Protein AF-A0A379VVF3-F1 (afdb_monomer_lite)

pLDDT: mean 82.68, std 16.9, range [34.91, 97.44]

Secondary structure (DSSP, 8-state):
---EETTEE-S--------TT----EE-TTS-EEEEEEGGGTEEEEEEE-TTS-EEEEEEEEEE--TT--------------------

Foldseek 3Di:
DFDDDVNDGDDDDDDDPDLAPWDDWDADPVRFWIWTFSQQQQKIAIFGQDPSGDTHQDVVRIDGHPHRPRDDDDDDDPPDDDDPDDDD

Sequence (88 aa):
MTRLQDGLPVELVDVVEGLDGCHSANITPDNRTLWVPALKQDRICLFTLSDDGHLVAKEPAEVNTVEGQARVIWSSTRIDNMPIASMN

Radius of gyration: 17.02 Å; chains: 1; bounding box: 47×21×50 Å

InterPro domains:
  IPR011045 Nitrous oxide reductase, N-terminal [SSF50974] (10-83)
  IPR015943 WD40/YVTN repeat-like-containing domain superfamily [G3DSA:2.130.10.10] (1-72)
  IPR019405 Lactonase, 7-bladed beta-propeller [PF10282] (21-69)

Structure (mmCIF, N/CA/C/O backbone):
data_AF-A0A379VVF3-F1
#
_entry.id   AF-A0A379VVF3-F1
#
loop_
_atom_site.group_PDB
_atom_site.id
_atom_site.type_symbol
_atom_site.label_atom_id
_atom_site.label_alt_id
_atom_site.label_comp_id
_atom_site.label_asym_id
_atom_site.label_entity_id
_atom_site.label_seq_id
_atom_site.pdbx_PDB_ins_code
_atom_site.Cartn_x
_atom_site.Cartn_y
_atom_site.Cartn_z
_atom_site.occupancy
_atom_site.B_iso_or_equiv
_atom_site.auth_seq_id
_atom_site.auth_comp_id
_atom_site.auth_asym_id
_atom_site.auth_atom_id
_atom_site.pdbx_PDB_model_num
ATOM 1 N N . MET A 1 1 ? -0.398 2.121 -8.907 1.00 58.94 1 MET A N 1
ATOM 2 C CA . MET A 1 1 ? 0.933 2.008 -9.543 1.00 58.94 1 MET A CA 1
ATOM 3 C C . MET A 1 1 ? 0.709 1.814 -11.026 1.00 58.94 1 MET A C 1
ATOM 5 O O . MET A 1 1 ? -0.187 1.059 -11.371 1.00 58.94 1 MET A O 1
ATOM 9 N N . THR A 1 2 ? 1.467 2.492 -11.882 1.00 64.56 2 THR A N 1
ATOM 10 C CA . THR A 1 2 ? 1.324 2.333 -13.335 1.00 64.56 2 THR A CA 1
ATOM 11 C C . THR A 1 2 ? 2.523 1.566 -13.850 1.00 64.56 2 THR A C 1
ATOM 13 O O . THR A 1 2 ? 3.657 2.013 -13.678 1.00 64.56 2 THR A O 1
ATOM 16 N N . ARG A 1 3 ? 2.283 0.394 -14.439 1.00 72.81 3 ARG A N 1
ATOM 17 C CA . 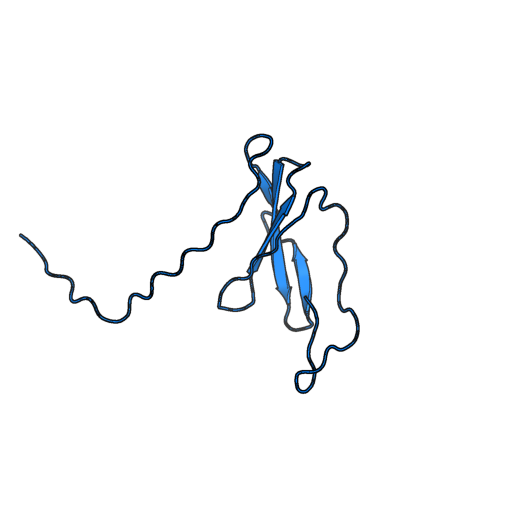ARG A 1 3 ? 3.349 -0.386 -15.062 1.00 72.81 3 ARG A CA 1
ATOM 18 C C . ARG A 1 3 ? 3.916 0.416 -16.231 1.00 72.81 3 ARG A C 1
ATOM 20 O O . ARG A 1 3 ? 3.167 1.036 -16.985 1.00 72.81 3 ARG A O 1
ATOM 27 N N . LEU A 1 4 ? 5.240 0.421 -16.346 1.00 80.44 4 LEU A N 1
ATOM 28 C CA . LEU A 1 4 ? 5.937 1.0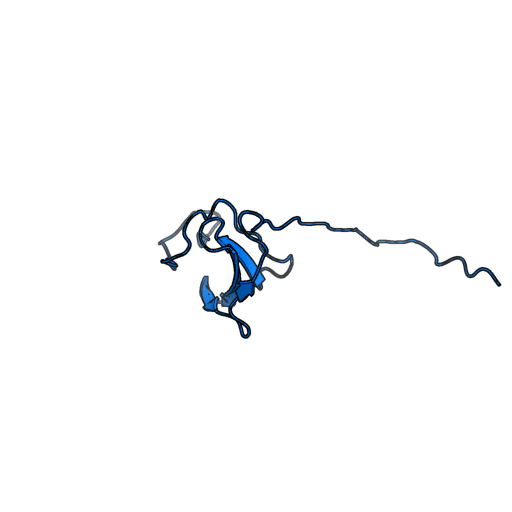79 -17.443 1.00 80.44 4 LEU A CA 1
ATOM 29 C C . LEU A 1 4 ? 6.556 0.033 -18.369 1.00 80.44 4 LEU A C 1
ATOM 31 O O . LEU A 1 4 ? 7.111 -0.962 -17.901 1.00 80.44 4 LEU A O 1
ATOM 35 N N . GLN A 1 5 ? 6.503 0.294 -19.668 1.00 81.19 5 GLN A N 1
ATOM 36 C CA . GLN A 1 5 ? 7.235 -0.432 -20.700 1.00 81.19 5 GLN A CA 1
ATOM 37 C C . GLN A 1 5 ? 8.019 0.605 -21.502 1.00 81.19 5 GLN A C 1
ATOM 39 O O . GLN A 1 5 ? 7.438 1.569 -21.990 1.00 81.19 5 GLN A O 1
ATOM 44 N N . ASP A 1 6 ? 9.346 0.481 -21.530 1.00 86.00 6 ASP A N 1
ATOM 45 C CA . ASP A 1 6 ? 10.251 1.483 -22.119 1.00 86.00 6 ASP A CA 1
ATOM 46 C C . ASP A 1 6 ? 10.027 2.910 -21.578 1.00 86.00 6 ASP A C 1
ATOM 48 O O . ASP A 1 6 ? 10.124 3.908 -22.289 1.00 86.00 6 ASP A O 1
ATOM 52 N N . GLY A 1 7 ? 9.697 3.010 -20.285 1.00 84.31 7 GLY A N 1
ATOM 53 C CA . GLY A 1 7 ? 9.404 4.279 -19.613 1.00 84.31 7 GLY A CA 1
ATOM 54 C C . GLY A 1 7 ? 8.013 4.851 -19.903 1.00 84.31 7 GLY A C 1
ATOM 55 O O . GLY A 1 7 ? 7.663 5.891 -19.347 1.00 84.31 7 GLY A O 1
ATOM 56 N N . LEU A 1 8 ? 7.202 4.176 -20.720 1.00 85.19 8 LEU A N 1
ATOM 57 C CA . LEU A 1 8 ? 5.845 4.593 -21.050 1.00 85.19 8 LEU A CA 1
ATOM 58 C C . LEU A 1 8 ? 4.816 3.859 -20.184 1.00 85.19 8 LEU A C 1
ATOM 60 O O . LEU A 1 8 ? 4.895 2.635 -20.066 1.00 85.19 8 LEU A O 1
ATOM 64 N N . PRO A 1 9 ? 3.837 4.574 -19.601 1.00 82.62 9 PRO A N 1
ATOM 65 C CA . PRO A 1 9 ? 2.654 3.967 -19.006 1.00 82.62 9 PRO A CA 1
ATOM 66 C C . PRO A 1 9 ? 1.988 2.972 -19.953 1.00 82.62 9 PRO A C 1
ATOM 68 O O . PRO A 1 9 ? 1.708 3.307 -21.103 1.00 82.62 9 PRO A O 1
ATOM 71 N N . VAL A 1 10 ? 1.712 1.772 -19.456 1.00 85.19 10 VAL A N 1
ATOM 72 C CA . VAL A 1 10 ? 0.884 0.781 -20.153 1.00 85.19 10 VAL A CA 1
ATOM 73 C C . VAL A 1 10 ? -0.509 0.722 -19.528 1.00 85.19 10 VAL A C 1
ATOM 75 O O . VAL A 1 10 ? -0.945 1.658 -18.853 1.00 85.19 10 VAL A O 1
ATOM 78 N N . GLU A 1 11 ? -1.228 -0.367 -19.780 1.00 86.94 11 GLU A N 1
ATOM 79 C CA . GLU A 1 11 ? -2.538 -0.626 -19.202 1.00 86.94 11 GLU A CA 1
ATOM 80 C C . GLU A 1 11 ? -2.540 -0.605 -17.667 1.00 86.94 11 GLU A C 1
ATOM 82 O O . GLU A 1 11 ? -1.543 -0.876 -16.987 1.00 86.94 11 GLU A O 1
ATOM 87 N N . LEU A 1 12 ? -3.706 -0.260 -17.126 1.00 87.81 12 LEU A N 1
ATOM 88 C CA . LEU A 1 12 ? -3.992 -0.364 -15.706 1.00 87.81 12 LEU A CA 1
ATOM 89 C C . LEU A 1 12 ? -3.934 -1.839 -15.295 1.00 87.81 12 LEU A C 1
ATOM 91 O O . LEU A 1 12 ? -4.676 -2.652 -15.835 1.00 87.81 12 LEU A O 1
ATOM 95 N N . VAL A 1 13 ? -3.065 -2.160 -14.337 1.00 90.88 13 VAL A N 1
ATOM 96 C CA . VAL A 1 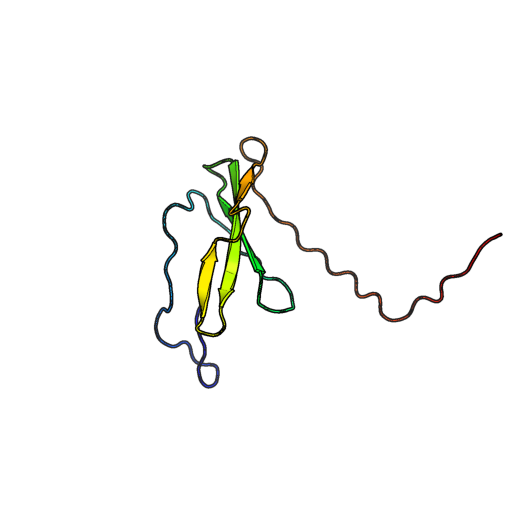13 ? -2.871 -3.543 -13.870 1.00 90.88 13 VAL A CA 1
ATOM 97 C C . VAL A 1 13 ? -3.855 -3.904 -12.761 1.00 90.88 13 VAL A C 1
ATOM 99 O O . VAL A 1 13 ? -4.375 -5.015 -12.742 1.00 90.88 13 VAL A O 1
ATOM 102 N N . ASP A 1 14 ? -4.114 -2.976 -11.835 1.00 92.31 14 ASP A N 1
ATOM 103 C CA . ASP A 1 14 ? -4.898 -3.275 -10.638 1.00 92.31 14 ASP A CA 1
ATOM 104 C C . ASP A 1 14 ? -5.614 -2.042 -10.067 1.00 92.31 14 ASP A C 1
ATOM 106 O O . ASP A 1 14 ? -5.122 -0.912 -10.179 1.00 92.31 14 ASP A O 1
ATOM 110 N N . VAL A 1 15 ? -6.761 -2.281 -9.426 1.00 92.88 15 VAL A N 1
ATOM 111 C CA . VAL A 1 15 ? -7.578 -1.291 -8.709 1.00 92.88 15 VAL A CA 1
ATOM 112 C C . VAL A 1 15 ? -7.977 -1.875 -7.361 1.00 92.88 15 VAL A C 1
ATOM 114 O O . VAL A 1 15 ? -8.633 -2.910 -7.292 1.00 92.88 15 VAL A O 1
ATOM 117 N N . VAL A 1 16 ? -7.625 -1.170 -6.286 1.00 92.94 16 VAL A N 1
ATOM 118 C CA . VAL A 1 16 ? -8.024 -1.538 -4.925 1.00 92.94 16 VAL A CA 1
ATOM 119 C C . VAL A 1 16 ? -9.123 -0.596 -4.454 1.00 92.94 16 VAL A C 1
ATOM 121 O O . VAL A 1 16 ? -8.899 0.604 -4.290 1.00 92.94 16 VAL A O 1
ATOM 124 N N . GLU A 1 17 ? -10.303 -1.160 -4.226 1.00 94.25 17 GLU A N 1
ATOM 125 C CA . GLU A 1 17 ? -11.480 -0.454 -3.721 1.00 94.25 17 GLU A CA 1
ATOM 126 C C . GLU A 1 17 ? -11.514 -0.413 -2.183 1.00 94.25 17 GLU A C 1
ATOM 128 O O . GLU A 1 17 ? -10.795 -1.143 -1.499 1.00 94.25 17 GLU A O 1
ATOM 133 N N . GLY A 1 18 ? -12.389 0.427 -1.620 1.00 93.44 18 GLY A N 1
ATOM 134 C CA . GLY A 1 18 ? -12.674 0.437 -0.178 1.00 93.44 18 GLY A CA 1
ATOM 135 C C . GLY A 1 18 ? -11.622 1.126 0.700 1.00 93.44 18 GLY A C 1
ATOM 136 O O . GLY A 1 18 ? -11.573 0.864 1.902 1.00 93.44 18 GLY A O 1
ATOM 137 N N . LEU A 1 19 ? -10.801 2.009 0.125 1.00 93.38 19 LEU A N 1
ATOM 138 C CA . LEU A 1 19 ? -9.762 2.790 0.812 1.00 93.38 19 LEU A CA 1
ATOM 139 C C . LEU A 1 19 ? -10.201 4.249 1.034 1.00 93.38 19 LEU A C 1
ATOM 141 O O . LEU A 1 19 ? -9.624 5.192 0.483 1.00 93.38 19 LEU A O 1
ATOM 145 N N . ASP A 1 20 ? -11.250 4.457 1.829 1.00 93.50 20 ASP A N 1
ATOM 146 C CA . ASP A 1 20 ? -11.866 5.778 1.979 1.00 93.50 20 ASP A CA 1
ATOM 147 C C . ASP A 1 20 ? -10.939 6.796 2.660 1.00 93.50 20 ASP A C 1
ATOM 149 O O . ASP A 1 20 ? -10.389 6.580 3.742 1.00 93.50 20 ASP A O 1
ATOM 153 N N . GLY A 1 21 ? -10.794 7.969 2.039 1.00 90.19 21 GLY A N 1
ATOM 154 C CA . GLY A 1 21 ? -9.887 9.010 2.535 1.00 90.19 21 GLY A CA 1
ATOM 155 C C . GLY A 1 21 ? -8.405 8.725 2.266 1.00 90.19 21 GLY A C 1
ATOM 156 O O . GLY A 1 21 ? -7.545 9.404 2.836 1.00 90.19 21 GLY A O 1
ATOM 157 N N . CYS A 1 22 ? -8.100 7.752 1.402 1.00 91.06 22 CYS A N 1
ATOM 158 C CA . CYS A 1 22 ? -6.764 7.575 0.853 1.00 91.06 22 CYS A CA 1
ATOM 159 C C . CYS A 1 22 ? -6.305 8.839 0.115 1.00 91.06 22 CYS A C 1
ATOM 161 O O . CYS A 1 22 ? -7.018 9.393 -0.722 1.00 91.06 22 CYS A O 1
ATOM 163 N N . HIS A 1 23 ? -5.110 9.309 0.461 1.00 88.50 23 HIS A N 1
ATOM 164 C CA . HIS A 1 23 ? -4.501 10.524 -0.093 1.00 88.50 23 HIS A CA 1
ATOM 165 C C . HIS A 1 23 ? -2.997 10.367 -0.353 1.00 88.50 23 HIS A C 1
ATOM 167 O O . HIS A 1 23 ? -2.358 11.265 -0.900 1.00 88.50 23 HIS A O 1
ATOM 173 N N . SER A 1 24 ? -2.419 9.229 0.031 1.00 90.00 24 SER A N 1
ATOM 174 C CA . SER A 1 24 ? -1.038 8.868 -0.252 1.00 90.00 24 SER A CA 1
ATOM 175 C C . SER A 1 24 ? -0.905 7.354 -0.364 1.00 90.00 24 SER A C 1
ATOM 177 O O . SER A 1 24 ? -1.707 6.591 0.167 1.00 90.00 24 SER A O 1
ATOM 179 N N . ALA A 1 25 ? 0.144 6.923 -1.048 1.00 91.94 25 ALA A N 1
ATOM 180 C CA . ALA A 1 25 ? 0.624 5.555 -1.015 1.00 91.94 25 ALA A CA 1
ATOM 181 C C . ALA A 1 25 ? 2.145 5.621 -0.976 1.00 91.94 25 ALA A C 1
ATOM 183 O O . ALA A 1 25 ? 2.752 6.440 -1.672 1.00 91.94 25 ALA A O 1
ATOM 184 N N . ASN A 1 26 ? 2.768 4.789 -0.152 1.00 92.50 26 ASN A N 1
ATOM 185 C CA . ASN A 1 26 ? 4.214 4.788 -0.026 1.00 92.50 26 ASN A CA 1
ATOM 186 C C . ASN A 1 26 ? 4.776 3.385 -0.197 1.00 92.50 26 ASN A C 1
ATOM 188 O O . ASN A 1 26 ? 4.278 2.447 0.420 1.00 92.50 26 ASN A O 1
ATOM 192 N N . ILE A 1 27 ? 5.821 3.255 -1.010 1.00 93.00 27 ILE A N 1
ATOM 193 C CA . ILE A 1 27 ? 6.446 1.972 -1.319 1.00 93.00 27 ILE A CA 1
ATOM 194 C C . ILE A 1 27 ? 7.844 1.876 -0.710 1.00 93.00 27 ILE A C 1
ATOM 196 O O . ILE A 1 27 ? 8.574 2.867 -0.654 1.00 93.00 27 ILE A O 1
ATOM 200 N N . THR A 1 28 ? 8.202 0.686 -0.235 1.00 91.06 28 THR A N 1
ATOM 201 C CA . THR A 1 28 ? 9.546 0.376 0.258 1.00 91.06 28 THR A CA 1
ATOM 202 C C . THR A 1 28 ? 10.602 0.426 -0.857 1.00 91.06 28 THR A C 1
ATOM 204 O O . THR A 1 28 ? 10.262 0.198 -2.015 1.00 91.06 28 THR A O 1
ATOM 207 N N . PRO A 1 29 ? 11.892 0.688 -0.542 1.00 89.75 29 PRO A N 1
ATOM 208 C CA . PRO A 1 29 ? 12.965 0.779 -1.540 1.00 89.75 29 PRO A CA 1
ATOM 209 C C . PRO A 1 29 ? 13.179 -0.481 -2.384 1.00 89.75 29 PRO A C 1
ATOM 211 O O . PRO A 1 29 ? 13.719 -0.395 -3.481 1.00 89.75 29 PRO A O 1
ATOM 214 N N . ASP A 1 30 ? 12.772 -1.645 -1.877 1.00 91.25 30 ASP A N 1
ATOM 215 C CA . ASP A 1 30 ? 12.787 -2.911 -2.616 1.00 91.25 30 ASP A CA 1
ATOM 216 C C . ASP A 1 30 ? 11.615 -3.047 -3.606 1.00 91.25 30 ASP A C 1
ATOM 218 O O . ASP A 1 30 ? 11.513 -4.054 -4.300 1.00 91.25 30 ASP A O 1
ATOM 222 N N . ASN A 1 31 ? 10.730 -2.047 -3.680 1.00 90.88 31 ASN A N 1
ATOM 223 C CA . ASN A 1 31 ? 9.498 -2.031 -4.463 1.00 90.88 31 ASN A CA 1
ATOM 224 C C . ASN A 1 31 ? 8.523 -3.173 -4.136 1.00 90.88 31 ASN A C 1
ATOM 226 O O . ASN A 1 31 ? 7.726 -3.560 -4.988 1.00 90.88 31 ASN A O 1
ATOM 230 N N . ARG A 1 32 ? 8.548 -3.714 -2.909 1.00 94.06 32 ARG A N 1
ATOM 231 C CA . ARG A 1 32 ? 7.695 -4.857 -2.541 1.00 94.06 32 ARG A CA 1
ATOM 232 C C . ARG A 1 32 ? 6.557 -4.532 -1.606 1.00 94.06 32 ARG A C 1
ATOM 234 O O . ARG A 1 32 ? 5.542 -5.208 -1.699 1.00 94.06 32 ARG A O 1
ATOM 241 N N . THR A 1 33 ? 6.688 -3.565 -0.705 1.00 95.44 33 THR A N 1
ATOM 242 C CA . THR A 1 33 ? 5.660 -3.295 0.307 1.00 95.44 33 THR A CA 1
ATOM 243 C C . THR A 1 33 ? 5.086 -1.900 0.137 1.00 95.44 33 THR A C 1
ATOM 245 O O . THR A 1 33 ? 5.802 -0.907 0.250 1.00 95.44 33 THR A O 1
ATOM 248 N N . LEU A 1 34 ? 3.777 -1.838 -0.097 1.00 95.44 34 LEU A N 1
ATOM 249 C CA . LEU A 1 34 ? 3.006 -0.609 -0.199 1.00 95.44 34 LEU A CA 1
ATOM 250 C C . LEU A 1 34 ? 2.224 -0.375 1.097 1.00 95.44 34 LEU A C 1
ATOM 252 O O . LEU A 1 34 ? 1.539 -1.272 1.582 1.00 95.44 34 LEU A O 1
ATOM 256 N N . TRP A 1 35 ? 2.302 0.844 1.615 1.00 95.75 35 TRP A N 1
ATOM 257 C CA . TRP A 1 35 ? 1.547 1.321 2.767 1.00 95.75 35 TRP A CA 1
ATOM 258 C C . TRP A 1 35 ? 0.559 2.382 2.306 1.00 95.75 35 TRP A C 1
ATOM 260 O O . TRP A 1 35 ? 0.959 3.369 1.679 1.00 95.75 35 TRP A O 1
ATOM 270 N N . VAL A 1 36 ? -0.721 2.179 2.611 1.00 95.56 36 VAL A N 1
ATOM 271 C CA . VAL A 1 36 ? -1.806 3.045 2.144 1.00 95.56 36 VAL A CA 1
ATOM 272 C C . VAL A 1 36 ? -2.680 3.467 3.326 1.00 95.56 36 VAL A C 1
ATOM 274 O O . VAL A 1 36 ? -3.442 2.649 3.843 1.00 95.56 36 VAL A O 1
ATOM 277 N N . PRO A 1 37 ? -2.575 4.722 3.797 1.00 94.50 37 PRO A N 1
ATOM 278 C CA . PRO A 1 37 ? -3.458 5.237 4.836 1.00 94.50 37 PRO A CA 1
ATOM 279 C C . PRO A 1 37 ? -4.886 5.418 4.308 1.00 94.50 37 PRO A C 1
ATOM 281 O O . PRO A 1 37 ? -5.079 6.076 3.288 1.00 94.50 37 PRO A O 1
ATOM 284 N N . ALA A 1 38 ? -5.885 4.907 5.028 1.00 93.06 38 ALA A N 1
ATOM 285 C CA . ALA A 1 38 ? -7.300 5.154 4.762 1.00 93.06 38 ALA A CA 1
ATOM 286 C C . ALA A 1 38 ? -7.881 6.014 5.893 1.00 93.06 38 ALA A C 1
ATOM 288 O O . ALA A 1 38 ? -8.375 5.510 6.900 1.00 93.06 38 ALA A O 1
ATOM 289 N N . LEU A 1 39 ? -7.759 7.339 5.746 1.00 88.94 39 LEU A N 1
ATOM 290 C CA . LEU A 1 39 ? -8.011 8.306 6.822 1.00 88.94 39 LEU A CA 1
ATOM 291 C C . LEU A 1 39 ? -9.422 8.240 7.409 1.00 88.94 39 LEU A C 1
ATOM 293 O O . LEU A 1 39 ? -9.584 8.473 8.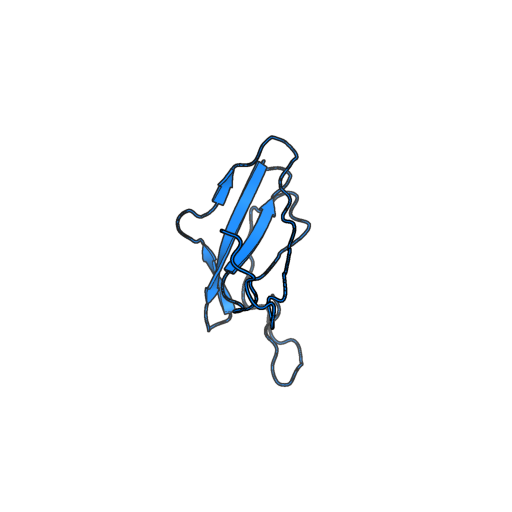597 1.00 88.94 39 LEU A O 1
ATOM 297 N N . LYS A 1 40 ? -10.437 7.926 6.599 1.00 91.50 40 LYS A N 1
ATOM 298 C CA . LYS A 1 40 ? -11.826 7.835 7.080 1.00 91.50 40 LYS A CA 1
ATOM 299 C C . LYS A 1 40 ? -12.147 6.497 7.753 1.00 91.50 40 LYS A C 1
ATOM 301 O O . LYS A 1 40 ? -13.287 6.283 8.146 1.00 91.50 40 LYS A O 1
ATOM 306 N N . GLN A 1 41 ? -11.176 5.590 7.811 1.00 93.00 41 GLN A N 1
ATOM 307 C CA . GLN A 1 41 ? -11.332 4.219 8.293 1.00 93.00 41 GLN A CA 1
ATOM 308 C C . GLN A 1 41 ? -10.323 3.880 9.398 1.00 93.00 41 GLN A C 1
ATOM 310 O O . GLN A 1 41 ? -10.252 2.727 9.805 1.00 93.00 41 GLN A O 1
ATOM 315 N N . ASP A 1 42 ? -9.523 4.857 9.844 1.00 92.94 42 ASP A N 1
ATOM 316 C CA . ASP A 1 42 ? -8.572 4.726 10.953 1.00 92.94 42 ASP A CA 1
ATOM 317 C C . ASP A 1 42 ? -7.648 3.511 10.844 1.00 92.94 42 ASP A C 1
ATOM 319 O O . ASP A 1 42 ? -7.350 2.827 11.822 1.00 92.94 42 ASP A O 1
ATOM 323 N N . ARG A 1 43 ? -7.174 3.247 9.625 1.00 93.50 43 ARG A N 1
ATOM 324 C CA . ARG A 1 43 ? -6.284 2.127 9.327 1.00 93.50 43 ARG A CA 1
ATOM 325 C C . ARG A 1 43 ? -5.242 2.482 8.284 1.00 93.50 43 ARG A C 1
ATOM 327 O O . ARG A 1 43 ? -5.428 3.365 7.442 1.00 93.50 43 ARG A O 1
ATOM 334 N N . ILE A 1 44 ? -4.152 1.731 8.301 1.00 95.44 44 ILE A N 1
ATOM 335 C CA . ILE A 1 44 ? -3.152 1.710 7.240 1.00 95.44 44 ILE A CA 1
ATOM 336 C C . ILE A 1 44 ? -3.166 0.313 6.631 1.00 95.44 44 ILE A C 1
ATOM 338 O O . ILE A 1 44 ? -2.863 -0.655 7.320 1.00 95.44 44 ILE A O 1
ATOM 342 N N . CYS A 1 45 ? -3.515 0.216 5.351 1.00 96.56 45 CYS A N 1
ATOM 343 C CA . CYS A 1 45 ? -3.529 -1.042 4.609 1.00 96.56 45 CYS A CA 1
ATOM 344 C C . CYS A 1 45 ? -2.126 -1.362 4.084 1.00 96.56 45 CYS A C 1
ATOM 346 O O . CYS A 1 45 ? -1.405 -0.464 3.632 1.00 96.56 45 CYS A O 1
ATOM 348 N N . LEU A 1 46 ? -1.750 -2.639 4.129 1.00 96.56 46 LEU A N 1
ATOM 349 C CA . LEU A 1 46 ? -0.466 -3.128 3.654 1.00 96.56 46 LEU A CA 1
ATOM 350 C C . LEU A 1 46 ? -0.664 -4.079 2.480 1.00 96.56 46 LEU A C 1
ATOM 352 O O . LEU A 1 46 ? -1.360 -5.090 2.583 1.00 96.56 46 LEU A O 1
ATOM 356 N N . PHE A 1 47 ? 0.046 -3.799 1.392 1.00 97.44 47 PHE A N 1
ATOM 357 C CA . PHE A 1 47 ? 0.053 -4.649 0.209 1.00 97.44 47 PHE A CA 1
ATOM 358 C C . PHE A 1 47 ? 1.470 -5.084 -0.133 1.00 97.44 47 PHE A C 1
ATOM 360 O O . PHE A 1 47 ? 2.433 -4.334 0.038 1.00 97.44 47 PHE A O 1
ATOM 367 N N . THR A 1 48 ? 1.595 -6.295 -0.656 1.00 97.06 48 THR A N 1
ATOM 368 C CA . THR A 1 48 ? 2.741 -6.706 -1.448 1.00 97.06 48 THR A CA 1
ATOM 369 C C . THR A 1 48 ? 2.474 -6.392 -2.916 1.00 97.06 48 THR A C 1
ATOM 371 O O . THR A 1 48 ? 1.447 -6.799 -3.448 1.00 97.06 48 THR A O 1
ATOM 374 N N . LEU A 1 49 ? 3.404 -5.687 -3.563 1.00 95.31 49 LEU A N 1
ATOM 375 C CA . LEU A 1 49 ? 3.440 -5.550 -5.017 1.00 95.31 49 LEU A CA 1
ATOM 376 C C . LEU A 1 49 ? 4.118 -6.796 -5.595 1.00 95.31 49 LEU A C 1
ATOM 378 O O . LEU A 1 49 ? 5.320 -7.005 -5.387 1.00 95.31 49 LEU A O 1
ATOM 382 N N . SER A 1 50 ? 3.341 -7.647 -6.258 1.00 93.88 50 SER A N 1
ATOM 383 C CA . SER A 1 50 ? 3.842 -8.851 -6.922 1.00 93.88 50 SER A CA 1
ATOM 384 C C . SER A 1 50 ? 4.605 -8.512 -8.204 1.00 93.88 50 SER A C 1
ATOM 386 O O . SER A 1 50 ? 4.573 -7.386 -8.702 1.00 93.88 50 SER A O 1
ATOM 388 N N . ASP A 1 51 ? 5.330 -9.496 -8.739 1.00 91.12 51 ASP A N 1
ATOM 389 C CA . ASP A 1 51 ? 6.211 -9.301 -9.901 1.00 91.12 51 ASP A CA 1
ATOM 390 C C . ASP A 1 51 ? 5.431 -8.989 -11.191 1.00 91.12 51 ASP A C 1
ATOM 392 O O . ASP A 1 51 ? 5.958 -8.364 -12.109 1.00 91.12 51 ASP A O 1
ATOM 396 N N . ASP A 1 52 ? 4.161 -9.390 -11.246 1.00 89.94 52 ASP A N 1
ATOM 397 C CA . ASP A 1 52 ? 3.211 -9.072 -12.315 1.00 89.94 52 ASP A CA 1
ATOM 398 C C . ASP A 1 52 ? 2.499 -7.719 -12.117 1.00 89.94 52 ASP A C 1
ATOM 400 O O . ASP A 1 52 ? 1.787 -7.261 -13.009 1.00 89.94 52 ASP A O 1
ATOM 404 N N . GLY A 1 53 ? 2.751 -7.033 -10.999 1.00 90.31 53 GLY A N 1
ATOM 405 C CA . GLY A 1 53 ? 2.237 -5.697 -10.710 1.00 90.31 53 GLY A CA 1
ATOM 406 C C . GLY A 1 53 ? 0.915 -5.653 -9.939 1.00 90.31 53 GLY A C 1
ATOM 407 O O . GLY A 1 53 ? 0.412 -4.550 -9.717 1.00 90.31 53 GLY A O 1
ATOM 408 N N . HIS A 1 54 ? 0.374 -6.797 -9.510 1.00 93.62 54 HIS A N 1
ATOM 409 C CA . HIS A 1 54 ? -0.818 -6.853 -8.659 1.00 93.62 54 HIS A CA 1
ATOM 410 C C . HIS A 1 54 ? -0.524 -6.484 -7.196 1.00 93.62 54 HIS A C 1
ATOM 412 O O . HIS A 1 54 ? 0.587 -6.648 -6.683 1.00 93.62 54 HIS A O 1
ATOM 418 N N . LEU A 1 55 ? -1.539 -5.960 -6.507 1.00 95.38 55 LEU A N 1
ATOM 419 C CA . LEU A 1 55 ? -1.481 -5.630 -5.087 1.00 95.38 55 LEU A CA 1
ATOM 420 C C . LEU A 1 55 ? -2.154 -6.732 -4.271 1.00 95.38 55 LEU A C 1
ATOM 422 O O . LEU A 1 55 ? -3.372 -6.876 -4.255 1.00 95.38 55 LEU A O 1
ATOM 426 N N . VAL A 1 56 ? -1.349 -7.492 -3.535 1.00 96.81 56 VAL A N 1
ATOM 427 C CA . VAL A 1 56 ? -1.828 -8.578 -2.673 1.00 96.81 56 VAL A CA 1
ATOM 428 C C . VAL A 1 56 ? -1.818 -8.107 -1.226 1.00 96.81 56 VAL A C 1
ATOM 430 O O . VAL A 1 56 ? -0.776 -7.678 -0.733 1.00 96.81 56 VAL A O 1
ATOM 433 N N . ALA A 1 57 ? -2.952 -8.180 -0.528 1.00 96.44 57 ALA A N 1
ATOM 434 C CA . ALA A 1 57 ? -3.007 -7.845 0.896 1.00 96.44 57 ALA A CA 1
ATOM 435 C C . ALA A 1 57 ? -2.004 -8.697 1.697 1.00 96.44 57 ALA A C 1
ATOM 437 O O . ALA A 1 57 ? 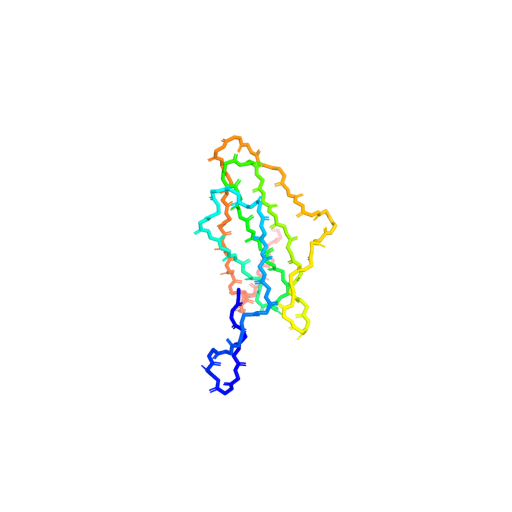-1.848 -9.895 1.449 1.00 96.44 57 ALA A O 1
ATOM 438 N N . LYS A 1 58 ? -1.293 -8.071 2.639 1.00 97.25 58 LYS A N 1
ATOM 439 C CA . LYS A 1 58 ? -0.374 -8.788 3.536 1.00 97.25 58 LYS A CA 1
ATOM 440 C C . LYS A 1 58 ? -1.137 -9.503 4.656 1.00 97.25 58 LYS A C 1
ATOM 442 O O . LYS A 1 58 ? -2.342 -9.343 4.795 1.00 97.25 58 LYS A O 1
ATOM 447 N N . GLU A 1 59 ? -0.404 -10.256 5.475 1.00 94.44 59 GLU A N 1
ATOM 448 C CA . GLU A 1 59 ? -0.866 -10.735 6.779 1.00 94.44 59 GLU A CA 1
ATOM 449 C C . GLU A 1 59 ? 0.060 -10.155 7.871 1.00 94.44 59 GLU A C 1
ATOM 451 O O . GLU A 1 59 ? 1.259 -10.461 7.864 1.00 94.44 59 GLU A O 1
ATOM 456 N N . PRO A 1 60 ? -0.438 -9.284 8.768 1.00 93.31 60 PRO A N 1
ATOM 457 C CA . PRO A 1 60 ? -1.786 -8.710 8.758 1.00 93.31 60 PRO A CA 1
ATOM 458 C C . PRO A 1 60 ? -2.009 -7.781 7.550 1.00 93.31 60 PRO A C 1
ATOM 460 O O . PRO A 1 60 ? -1.070 -7.149 7.056 1.00 93.31 60 PRO A O 1
ATOM 463 N N . ALA A 1 61 ? -3.259 -7.685 7.090 1.00 94.50 61 ALA A N 1
ATOM 464 C CA . ALA A 1 61 ? -3.636 -6.852 5.940 1.00 94.50 61 ALA A CA 1
ATOM 465 C C . ALA A 1 61 ? -3.614 -5.352 6.251 1.00 94.50 61 ALA A C 1
ATOM 467 O O . ALA A 1 61 ? -3.481 -4.520 5.352 1.00 94.50 61 ALA A O 1
ATOM 468 N N . GLU A 1 62 ? -3.736 -4.999 7.526 1.00 94.75 62 GLU A N 1
ATOM 469 C CA . GLU A 1 62 ? -3.836 -3.623 7.977 1.00 94.75 62 GLU A CA 1
ATOM 470 C C . GLU A 1 62 ? -3.306 -3.452 9.400 1.00 94.75 62 GLU A C 1
ATOM 472 O O . GLU A 1 62 ? -3.203 -4.398 10.184 1.00 94.75 62 GLU A O 1
ATOM 477 N N . VAL A 1 63 ? -2.974 -2.208 9.724 1.00 93.75 63 VAL A N 1
ATOM 478 C CA . VAL A 1 63 ? -2.663 -1.754 11.076 1.00 93.75 63 VAL A CA 1
ATOM 479 C C . VAL A 1 63 ? -3.669 -0.673 11.445 1.00 93.75 63 VAL A C 1
ATOM 481 O O . VAL A 1 63 ? -3.797 0.322 10.730 1.00 93.75 63 VAL A O 1
ATOM 484 N N . ASN A 1 64 ? -4.365 -0.854 12.567 1.00 93.00 64 ASN A N 1
ATOM 485 C CA . ASN A 1 64 ? -5.290 0.149 13.090 1.00 93.00 64 ASN A CA 1
ATOM 486 C C . ASN A 1 64 ? -4.531 1.367 13.622 1.00 93.00 64 ASN A C 1
ATOM 488 O O . ASN A 1 64 ? -3.480 1.242 14.256 1.00 93.00 64 ASN A O 1
ATOM 492 N N . THR A 1 65 ? -5.092 2.546 13.394 1.00 87.38 65 THR A N 1
ATOM 493 C CA . THR A 1 65 ? -4.613 3.818 13.924 1.00 87.38 65 THR A CA 1
ATOM 494 C C . THR A 1 65 ? -5.641 4.415 14.871 1.00 87.38 65 THR A C 1
ATOM 496 O O . THR A 1 65 ? -6.775 3.959 14.973 1.00 87.38 65 THR A O 1
ATOM 499 N N . VAL A 1 66 ? -5.238 5.463 15.581 1.00 87.69 66 VAL A N 1
ATOM 500 C CA . VAL A 1 66 ? -6.185 6.298 16.325 1.00 87.69 66 VAL A CA 1
ATOM 501 C C . VAL A 1 66 ? -7.056 7.079 15.335 1.00 87.69 66 VAL A C 1
ATOM 503 O O . VAL A 1 66 ? -6.603 7.364 14.221 1.00 87.69 66 VAL A O 1
ATOM 506 N N . GLU A 1 67 ? -8.268 7.445 15.757 1.00 85.50 67 GLU A N 1
ATOM 507 C CA . GLU A 1 67 ? -9.225 8.199 14.941 1.00 85.50 67 GLU A CA 1
ATOM 508 C C . GLU A 1 67 ? -8.587 9.438 14.289 1.00 85.50 67 GLU A C 1
ATOM 510 O O . GLU A 1 67 ? -7.952 10.257 14.962 1.00 85.50 67 GLU A O 1
ATOM 515 N N . GLY A 1 68 ? -8.720 9.555 12.965 1.00 75.06 68 GLY A N 1
ATOM 516 C CA . GLY A 1 68 ? -8.250 10.697 12.176 1.00 75.06 68 GLY A CA 1
ATOM 517 C C . GLY A 1 68 ? -6.728 10.825 12.026 1.00 75.06 68 GLY A C 1
ATOM 518 O O . GLY A 1 68 ? -6.257 11.858 11.551 1.00 75.06 68 GLY A O 1
ATOM 519 N N . GLN A 1 69 ? -5.942 9.812 12.413 1.00 77.50 69 GLN A N 1
ATOM 520 C CA . GLN A 1 69 ? -4.469 9.868 12.426 1.00 77.50 69 GLN A CA 1
ATOM 521 C C . GLN A 1 69 ? -3.791 8.932 11.410 1.00 77.50 69 GLN A C 1
ATOM 523 O O . GLN A 1 69 ? -2.579 8.718 11.492 1.00 77.50 69 GLN A O 1
ATOM 528 N N . ALA A 1 70 ? -4.523 8.372 10.438 1.00 76.12 70 ALA A N 1
ATOM 529 C CA . ALA A 1 70 ? -3.924 7.490 9.436 1.00 76.12 70 ALA A CA 1
ATOM 530 C C . ALA A 1 70 ? -2.948 8.269 8.534 1.00 76.12 70 ALA A C 1
ATOM 532 O O . ALA A 1 70 ? -3.338 8.953 7.583 1.00 76.12 70 ALA A O 1
ATOM 533 N N . ARG A 1 71 ? -1.652 8.167 8.843 1.00 79.06 71 ARG A N 1
ATOM 534 C CA . ARG A 1 71 ? -0.567 8.830 8.118 1.00 79.06 71 ARG A CA 1
ATOM 535 C C . ARG A 1 71 ? 0.694 7.973 8.163 1.00 79.06 71 ARG A C 1
ATOM 537 O O . ARG A 1 71 ? 0.997 7.357 9.180 1.00 79.06 71 ARG A O 1
ATOM 544 N N . VAL A 1 72 ? 1.456 7.974 7.073 1.00 73.88 72 VAL A N 1
ATOM 545 C CA . VAL A 1 72 ? 2.761 7.303 6.981 1.00 73.88 72 VAL A CA 1
ATOM 546 C C . VAL A 1 72 ? 3.826 8.361 6.708 1.00 73.88 72 VAL A C 1
ATOM 548 O O . VAL A 1 72 ? 3.680 9.175 5.797 1.00 73.88 72 VAL A O 1
ATOM 551 N N . ILE A 1 73 ? 4.892 8.370 7.512 1.00 76.31 73 ILE A N 1
ATOM 552 C CA . ILE A 1 73 ? 6.073 9.217 7.300 1.00 76.31 73 ILE A CA 1
ATOM 553 C C . ILE A 1 73 ? 7.236 8.304 6.926 1.00 76.31 73 ILE A C 1
ATOM 555 O O . ILE A 1 73 ? 7.576 7.391 7.674 1.00 76.31 73 ILE A O 1
ATOM 559 N N . TRP A 1 74 ? 7.851 8.569 5.776 1.00 62.28 74 TRP A N 1
ATOM 560 C CA . TRP A 1 74 ? 9.076 7.900 5.354 1.00 62.28 74 TRP A CA 1
ATOM 561 C C . TRP A 1 74 ? 10.299 8.619 5.915 1.00 62.28 74 TRP A C 1
ATOM 563 O O . TRP A 1 74 ? 10.481 9.812 5.673 1.00 62.28 74 TRP A O 1
ATOM 573 N N . SER A 1 75 ? 11.165 7.888 6.615 1.00 68.69 75 SER A N 1
ATOM 574 C CA . SER A 1 75 ? 12.529 8.320 6.908 1.00 68.69 75 SER A CA 1
ATOM 575 C C . SER A 1 75 ? 13.511 7.316 6.306 1.00 68.69 75 SER A C 1
ATOM 577 O O . SER A 1 75 ? 13.413 6.111 6.515 1.00 68.69 75 SER A O 1
ATOM 579 N N . SER A 1 76 ? 14.447 7.819 5.504 1.00 60.50 76 SER A N 1
ATOM 580 C CA . SER A 1 76 ? 15.591 7.053 5.014 1.00 60.50 76 SER A CA 1
ATOM 581 C C . SER A 1 76 ? 16.834 7.665 5.638 1.00 60.50 76 SER A C 1
ATOM 583 O O . SER A 1 76 ? 17.189 8.803 5.327 1.00 60.50 76 SER A O 1
ATOM 585 N N . THR A 1 77 ? 17.475 6.937 6.549 1.00 56.28 77 THR A N 1
ATOM 586 C CA . THR A 1 77 ? 18.807 7.300 7.033 1.00 56.28 77 THR A CA 1
ATOM 587 C C . THR A 1 77 ? 19.810 6.539 6.188 1.00 56.28 77 THR A C 1
ATOM 589 O O . THR A 1 77 ? 19.934 5.321 6.300 1.00 56.28 77 THR A O 1
ATOM 592 N N . ARG A 1 78 ? 20.542 7.254 5.335 1.00 53.81 78 ARG A N 1
ATOM 593 C CA . ARG A 1 78 ? 21.693 6.692 4.634 1.00 53.81 78 ARG A CA 1
ATOM 594 C C . ARG A 1 78 ? 22.811 6.463 5.656 1.00 53.81 78 ARG A C 1
ATOM 596 O O . ARG A 1 78 ? 23.553 7.391 5.959 1.00 53.81 78 ARG A O 1
ATOM 603 N N . ILE A 1 79 ? 22.911 5.258 6.223 1.00 55.00 79 ILE A N 1
ATOM 604 C CA . ILE A 1 79 ? 24.063 4.857 7.046 1.00 55.00 79 ILE A CA 1
ATOM 605 C C . ILE A 1 79 ? 25.143 4.316 6.109 1.00 55.00 79 ILE A C 1
ATOM 607 O O . ILE A 1 79 ? 25.469 3.136 6.122 1.00 55.00 79 ILE A O 1
ATOM 611 N N . ASP A 1 80 ? 25.701 5.197 5.28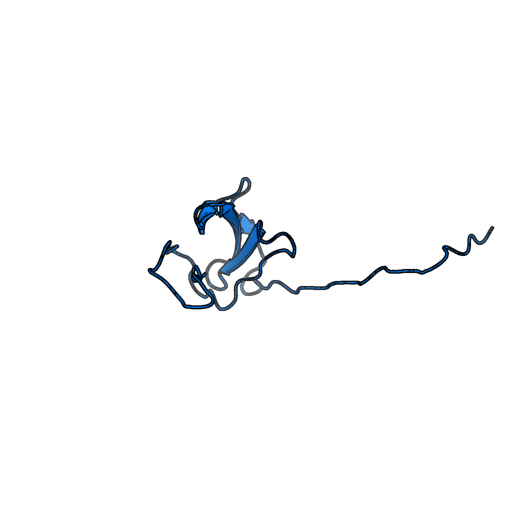6 1.00 54.22 80 ASP A N 1
ATOM 612 C CA . ASP A 1 80 ? 26.971 4.908 4.638 1.00 54.22 80 ASP A CA 1
ATOM 613 C C . ASP A 1 80 ? 28.043 5.638 5.463 1.00 54.22 80 ASP A C 1
ATOM 615 O O . ASP A 1 80 ? 28.168 6.858 5.385 1.00 54.22 80 ASP A O 1
ATOM 619 N N . ASN A 1 81 ? 28.826 4.876 6.240 1.00 47.22 81 ASN A N 1
ATOM 620 C CA . ASN A 1 81 ? 30.173 5.249 6.708 1.00 47.22 81 ASN A CA 1
ATOM 621 C C . ASN A 1 81 ? 30.375 6.019 8.046 1.00 47.22 81 ASN A C 1
ATOM 623 O O . ASN A 1 81 ? 31.278 6.852 8.123 1.00 47.22 81 ASN A O 1
ATOM 627 N N . MET A 1 82 ? 29.652 5.717 9.137 1.00 39.59 82 MET A N 1
ATOM 628 C CA . MET A 1 82 ? 30.108 6.137 10.484 1.00 39.59 82 MET A CA 1
ATOM 629 C C . MET A 1 82 ? 30.928 5.031 11.174 1.00 39.59 82 MET A C 1
ATOM 631 O O . MET A 1 82 ? 30.387 3.946 11.399 1.00 39.59 82 MET A O 1
ATOM 635 N N . PRO A 1 83 ? 32.199 5.269 11.563 1.00 45.97 83 PRO A N 1
ATOM 636 C CA . PRO A 1 83 ? 32.889 4.378 12.482 1.00 45.97 83 PRO A CA 1
ATOM 637 C C . PRO A 1 83 ? 32.218 4.498 13.852 1.00 45.97 83 PRO A C 1
ATOM 639 O O . PRO A 1 83 ? 32.113 5.586 14.417 1.00 45.97 83 PRO A O 1
ATOM 642 N N . ILE A 1 84 ? 31.746 3.371 14.378 1.00 43.97 84 ILE A N 1
ATOM 643 C CA . ILE A 1 84 ? 31.224 3.281 15.739 1.00 43.97 84 ILE A CA 1
ATOM 644 C C . ILE A 1 84 ? 32.408 3.540 16.677 1.00 43.97 84 ILE A C 1
ATOM 646 O O . ILE A 1 84 ? 33.249 2.666 16.881 1.00 43.97 84 ILE A O 1
ATOM 650 N N . ALA A 1 85 ? 32.513 4.751 17.221 1.00 37.53 85 ALA A N 1
ATOM 651 C CA . ALA A 1 85 ? 33.398 5.008 18.345 1.00 37.53 85 ALA A CA 1
ATOM 652 C C . ALA A 1 85 ? 32.796 4.307 19.571 1.00 37.53 85 ALA A C 1
ATOM 654 O O . ALA A 1 85 ? 31.774 4.740 20.100 1.00 37.53 85 ALA A O 1
ATOM 655 N N . SER A 1 86 ? 33.402 3.197 19.998 1.00 43.69 86 SER A N 1
ATOM 656 C CA . SER A 1 86 ? 33.112 2.613 21.304 1.00 43.69 86 SER A CA 1
ATOM 657 C C . SER A 1 86 ? 33.609 3.572 22.384 1.00 43.69 86 SER A C 1
ATOM 659 O O . SER A 1 86 ? 34.792 3.922 22.393 1.00 43.69 86 SER A O 1
ATOM 661 N N . MET A 1 87 ? 32.740 3.969 23.308 1.00 34.91 87 MET A N 1
ATOM 662 C CA . MET A 1 87 ? 33.159 4.542 24.584 1.00 34.91 87 MET A CA 1
ATOM 663 C C . MET A 1 87 ? 32.965 3.482 25.668 1.00 34.91 87 MET A C 1
ATOM 665 O O . MET A 1 87 ? 31.879 2.913 25.787 1.00 34.91 87 MET A O 1
ATOM 669 N N . ASN A 1 88 ? 34.068 3.202 26.370 1.00 43.38 88 ASN A N 1
ATOM 670 C CA . ASN A 1 88 ? 34.112 2.494 27.651 1.00 43.38 88 ASN A CA 1
ATOM 671 C C . ASN A 1 88 ? 33.379 3.283 28.738 1.00 43.38 88 ASN A C 1
ATOM 673 O O . ASN A 1 88 ? 33.395 4.534 28.651 1.00 43.38 88 ASN A O 1
#

Organism: Salmonella enterica I (NCBI:txid59201)